Protein AF-A0A944RCH7-F1 (afdb_monomer_lite)

Structure (mmCIF, N/CA/C/O backbone):
data_AF-A0A944RCH7-F1
#
_entry.id   AF-A0A944RCH7-F1
#
loop_
_atom_site.group_PDB
_atom_site.id
_atom_site.type_symbol
_atom_site.label_atom_id
_atom_site.label_alt_id
_atom_site.label_comp_id
_atom_site.label_asym_id
_atom_site.label_entity_id
_atom_site.label_seq_id
_atom_site.pdbx_PDB_ins_code
_atom_site.Cartn_x
_atom_site.Cartn_y
_atom_site.Cartn_z
_atom_site.occupancy
_atom_site.B_iso_or_equiv
_atom_site.auth_seq_id
_atom_site.auth_comp_id
_atom_site.auth_asym_id
_atom_site.auth_atom_id
_atom_site.pdbx_PDB_model_num
ATOM 1 N N . MET A 1 1 ? -43.623 -0.144 42.627 1.00 53.47 1 MET A N 1
ATOM 2 C CA . MET A 1 1 ? -44.038 -0.287 41.210 1.00 53.47 1 MET A CA 1
ATOM 3 C C . MET A 1 1 ? -43.723 0.929 40.319 1.00 53.47 1 MET A C 1
ATOM 5 O O . MET A 1 1 ? -43.848 0.812 39.110 1.00 53.47 1 MET A O 1
ATOM 9 N N . LYS A 1 2 ? -43.333 2.113 40.843 1.00 55.44 2 LYS A N 1
ATOM 10 C CA . LYS A 1 2 ? -42.914 3.266 40.001 1.00 55.44 2 LYS A CA 1
ATOM 11 C C . LYS A 1 2 ? -41.425 3.233 39.600 1.00 55.44 2 LYS A C 1
ATOM 13 O O . LYS A 1 2 ? -41.081 3.804 38.572 1.00 55.44 2 LYS A O 1
ATOM 18 N N . GLN A 1 3 ? -40.574 2.540 40.369 1.00 56.91 3 GLN A N 1
ATOM 19 C CA . GLN A 1 3 ? -39.143 2.358 40.065 1.00 56.91 3 GLN A CA 1
ATOM 20 C C . GLN A 1 3 ? -38.895 1.504 38.816 1.00 56.91 3 GLN A C 1
ATOM 22 O O . GLN A 1 3 ? -37.961 1.798 38.076 1.00 56.91 3 GLN A O 1
ATOM 27 N N . ASP A 1 4 ? -39.769 0.534 38.524 1.00 68.62 4 ASP A N 1
ATOM 28 C CA . ASP A 1 4 ? -39.621 -0.339 37.352 1.00 68.62 4 ASP A CA 1
ATOM 29 C C . ASP A 1 4 ? -39.640 0.468 36.054 1.00 68.62 4 ASP A C 1
ATOM 31 O O . ASP A 1 4 ? -38.845 0.222 35.159 1.00 68.62 4 ASP A O 1
ATOM 35 N N . LYS A 1 5 ? -40.471 1.515 35.975 1.00 78.00 5 LYS A N 1
ATOM 36 C CA . LYS A 1 5 ? -40.553 2.372 34.784 1.00 78.00 5 LYS A CA 1
ATOM 37 C C . LYS A 1 5 ? -39.272 3.174 34.550 1.00 78.00 5 LYS A C 1
ATOM 39 O O . LYS A 1 5 ? -38.864 3.324 33.407 1.00 78.00 5 LYS A O 1
ATOM 44 N N . PHE A 1 6 ? -38.629 3.665 35.612 1.00 82.31 6 PHE A N 1
ATOM 45 C CA . PHE A 1 6 ? -37.370 4.409 35.501 1.00 82.31 6 PHE A CA 1
ATOM 46 C C . PHE A 1 6 ? -36.209 3.488 35.103 1.00 82.31 6 PHE A C 1
ATOM 48 O O . PHE A 1 6 ? -35.441 3.815 34.201 1.00 82.31 6 PHE A O 1
ATOM 55 N N . LEU A 1 7 ? -36.137 2.299 35.713 1.00 84.81 7 LEU A N 1
ATOM 56 C CA . LEU A 1 7 ? -35.141 1.284 35.372 1.00 84.81 7 LEU A CA 1
ATOM 57 C C . LEU A 1 7 ? -35.318 0.783 33.927 1.00 84.81 7 LEU A C 1
ATOM 59 O O . LEU A 1 7 ? -34.345 0.689 33.186 1.00 84.81 7 LEU A O 1
ATOM 63 N N . ILE A 1 8 ? -36.560 0.532 33.500 1.00 90.06 8 ILE A N 1
ATOM 64 C CA . ILE A 1 8 ? -36.891 0.098 32.135 1.00 90.06 8 ILE A CA 1
ATOM 65 C C . ILE A 1 8 ? -36.468 1.148 31.101 1.00 90.06 8 ILE A C 1
ATOM 67 O O . ILE A 1 8 ? -35.890 0.788 30.081 1.00 90.06 8 ILE A O 1
ATOM 71 N N . VAL A 1 9 ? -36.697 2.441 31.361 1.00 92.75 9 VAL A N 1
ATOM 72 C CA . VAL A 1 9 ? -36.273 3.520 30.450 1.00 92.75 9 VAL A CA 1
ATOM 73 C C . VAL A 1 9 ? -34.752 3.546 30.286 1.00 92.75 9 VAL A C 1
ATOM 75 O O . VAL A 1 9 ? -34.261 3.674 29.164 1.00 92.75 9 VAL A O 1
ATOM 78 N N . ILE A 1 10 ? -34.001 3.371 31.376 1.00 92.44 10 ILE A N 1
ATOM 79 C CA . ILE A 1 10 ? -32.534 3.306 31.319 1.00 92.44 10 ILE A CA 1
ATOM 80 C C . ILE A 1 10 ? -32.084 2.079 30.522 1.00 92.44 10 ILE A C 1
ATOM 82 O O . ILE A 1 10 ? -31.256 2.214 29.625 1.00 92.44 10 ILE A O 1
ATOM 86 N N . ILE A 1 11 ? -32.659 0.905 30.791 1.00 94.44 11 ILE A N 1
ATOM 87 C CA . ILE A 1 11 ? -32.313 -0.337 30.086 1.00 94.44 11 ILE A CA 1
ATOM 88 C C . ILE A 1 11 ? -32.565 -0.201 28.581 1.00 94.44 11 ILE A C 1
ATOM 90 O O . ILE A 1 11 ? -31.683 -0.514 27.786 1.00 94.44 11 ILE A O 1
ATOM 94 N N . ILE A 1 12 ? -33.727 0.322 28.181 1.00 95.81 12 ILE A N 1
ATOM 95 C CA . ILE A 1 12 ? -34.055 0.541 26.766 1.00 95.81 12 ILE A CA 1
ATOM 96 C C . ILE A 1 12 ? -33.053 1.506 26.125 1.00 95.81 12 ILE A C 1
ATOM 98 O O . ILE A 1 12 ? -32.561 1.245 25.031 1.00 95.81 12 ILE A O 1
ATOM 102 N N . THR A 1 13 ? -32.702 2.588 26.820 1.00 95.62 13 THR A N 1
ATOM 103 C CA . THR A 1 13 ? -31.740 3.578 26.315 1.00 95.62 13 THR A CA 1
ATOM 104 C C . THR A 1 13 ? -30.356 2.963 26.105 1.00 95.62 13 THR A C 1
ATOM 106 O O . THR A 1 13 ? -29.740 3.186 25.065 1.00 95.62 13 THR A O 1
ATOM 109 N N . VAL A 1 14 ? -29.877 2.151 27.053 1.00 95.88 14 VAL A N 1
ATOM 110 C CA . VAL A 1 14 ? -28.583 1.459 26.944 1.00 95.88 14 VAL A CA 1
ATOM 111 C C . VAL A 1 14 ? -28.592 0.462 25.789 1.00 95.88 14 VAL A C 1
ATOM 113 O O . VAL A 1 14 ? -27.639 0.428 25.017 1.00 95.88 14 VAL A O 1
ATOM 116 N N . ILE A 1 15 ? -29.673 -0.304 25.619 1.00 96.31 15 ILE A N 1
ATOM 117 C CA . ILE A 1 15 ? -29.807 -1.254 24.506 1.00 96.31 15 ILE A CA 1
ATOM 118 C C . ILE A 1 15 ? -29.774 -0.521 23.161 1.00 96.31 15 ILE A C 1
ATOM 120 O O . ILE A 1 15 ? -29.055 -0.939 22.256 1.00 96.31 15 ILE A O 1
ATOM 124 N N . ILE A 1 16 ? -30.491 0.600 23.035 1.00 97.06 16 ILE A N 1
ATOM 125 C CA . ILE A 1 16 ? -30.471 1.426 21.820 1.00 97.06 16 ILE A CA 1
ATOM 126 C C . ILE A 1 16 ? -29.054 1.946 21.546 1.00 97.06 16 ILE A C 1
ATOM 128 O O . ILE A 1 16 ? -28.571 1.830 20.422 1.00 97.06 16 ILE A O 1
ATOM 132 N N . LEU A 1 17 ? -28.359 2.460 22.565 1.00 96.88 17 LEU A N 1
ATOM 133 C CA . LEU A 1 17 ? -26.966 2.905 22.444 1.00 96.88 17 LEU A CA 1
ATOM 134 C C . LEU A 1 17 ? -26.032 1.778 21.991 1.00 96.88 17 LEU A C 1
ATOM 136 O O . LEU A 1 17 ? -25.164 2.007 21.154 1.00 96.88 17 LEU A O 1
ATOM 140 N N . MET A 1 18 ? -26.231 0.562 22.501 1.00 95.62 18 MET A N 1
ATOM 141 C CA . MET A 1 18 ? -25.439 -0.608 22.128 1.00 95.62 18 MET A CA 1
ATOM 142 C C . MET A 1 18 ? -25.647 -0.977 20.653 1.00 95.62 18 MET A C 1
ATOM 144 O O . MET A 1 18 ? -24.678 -1.215 19.938 1.00 95.62 18 MET A O 1
ATOM 148 N N . ILE A 1 19 ? -26.895 -0.949 20.175 1.00 95.44 19 ILE A N 1
ATOM 149 C CA . ILE A 1 19 ? -27.231 -1.210 18.767 1.00 95.44 19 ILE A CA 1
ATOM 150 C C . ILE A 1 19 ? -26.626 -0.137 17.856 1.00 95.44 19 ILE A C 1
ATOM 152 O O . ILE A 1 19 ? -26.040 -0.468 16.828 1.00 95.44 19 ILE A O 1
ATOM 156 N N . VAL A 1 20 ? -26.719 1.140 18.240 1.00 94.69 20 VAL A N 1
ATOM 157 C CA . VAL A 1 20 ? -26.106 2.244 17.485 1.00 94.69 20 VAL A CA 1
ATOM 158 C C . VAL A 1 20 ? -24.586 2.084 17.432 1.00 94.69 20 VAL A C 1
ATOM 160 O O . VAL A 1 20 ? -24.001 2.237 16.364 1.00 94.69 20 VAL A O 1
ATOM 163 N N . ALA A 1 21 ? -23.944 1.726 18.546 1.00 88.50 21 ALA A N 1
ATOM 164 C CA . ALA A 1 21 ? -22.504 1.493 18.590 1.00 88.50 21 ALA A CA 1
ATOM 165 C C . ALA A 1 21 ? -22.076 0.346 17.660 1.00 88.50 21 ALA A C 1
ATOM 167 O O . ALA A 1 21 ? -21.129 0.514 16.894 1.00 88.50 21 ALA A O 1
ATOM 168 N N . VAL A 1 22 ? -22.800 -0.781 17.670 1.00 85.88 22 VAL A N 1
ATOM 169 C CA . VAL A 1 22 ? -22.542 -1.915 16.765 1.00 85.88 22 VAL A CA 1
ATOM 170 C C . VAL A 1 22 ? -22.768 -1.517 15.306 1.00 85.88 22 VAL A C 1
ATOM 172 O O . VAL A 1 22 ? -21.921 -1.797 14.466 1.00 85.88 22 VAL A O 1
ATOM 175 N N . GLY A 1 23 ? -23.854 -0.803 14.998 1.00 83.31 23 GLY A N 1
ATOM 176 C CA . GLY A 1 23 ? -24.134 -0.337 13.638 1.00 83.31 23 GLY A CA 1
ATOM 177 C C . GLY A 1 23 ? -23.050 0.601 13.099 1.00 83.31 23 GLY A C 1
ATOM 178 O O . GLY A 1 23 ? -22.574 0.422 11.982 1.00 83.31 23 GLY A O 1
ATOM 179 N N . VAL A 1 24 ? -22.599 1.564 13.909 1.00 79.19 24 VAL A N 1
ATOM 180 C CA . VAL A 1 24 ? -21.494 2.467 13.546 1.00 79.19 24 VAL A CA 1
ATOM 181 C C . VAL A 1 24 ? -20.178 1.701 13.392 1.00 79.19 24 VAL A C 1
ATOM 183 O O . VAL A 1 24 ? -19.400 2.008 12.490 1.00 79.19 24 VAL A O 1
ATOM 186 N N . PHE A 1 25 ? -19.925 0.704 14.242 1.00 74.00 25 PHE A N 1
ATOM 187 C CA . PHE A 1 25 ? -18.743 -0.148 14.147 1.00 74.00 25 PHE A CA 1
ATOM 188 C C . 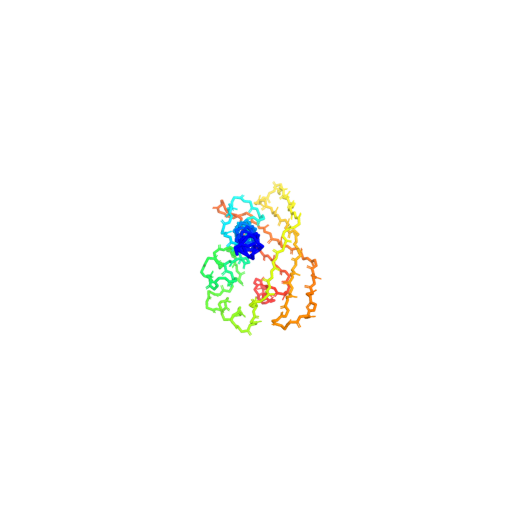PHE A 1 25 ? -18.728 -0.951 12.839 1.00 74.00 25 PHE A C 1
ATOM 190 O O . PHE A 1 25 ? -17.734 -0.904 12.120 1.00 74.00 25 PHE A O 1
ATOM 197 N N . SER A 1 26 ? -19.842 -1.589 12.468 1.00 64.38 26 SER A N 1
ATOM 198 C CA . SER A 1 26 ? -19.951 -2.341 11.211 1.00 64.38 26 SER A CA 1
ATOM 199 C C . SER A 1 26 ? -19.824 -1.454 9.969 1.00 64.38 26 SER A C 1
ATOM 201 O O . SER A 1 26 ? -19.178 -1.849 9.007 1.00 64.38 26 SER A O 1
ATOM 203 N N . VAL A 1 27 ? -20.362 -0.227 9.978 1.00 61.81 27 VAL A N 1
ATOM 204 C CA . VAL A 1 27 ? -20.183 0.709 8.847 1.00 61.81 27 VAL A CA 1
ATOM 205 C C . VAL A 1 27 ? -18.722 1.154 8.703 1.00 61.81 27 VAL A C 1
ATOM 207 O O . VAL A 1 27 ? -18.254 1.350 7.586 1.00 61.81 27 VAL A O 1
ATOM 210 N N . ARG A 1 28 ? -17.969 1.274 9.806 1.00 54.66 28 ARG A N 1
ATOM 211 C CA . ARG A 1 28 ? -16.526 1.578 9.760 1.00 54.66 28 ARG A CA 1
ATOM 212 C C . ARG A 1 28 ? -15.675 0.407 9.255 1.00 54.66 28 ARG A C 1
ATOM 214 O O . ARG A 1 28 ? -14.610 0.653 8.694 1.00 54.66 28 ARG A O 1
ATOM 221 N N . GLN A 1 29 ? -16.136 -0.835 9.414 1.00 46.59 29 GLN A N 1
ATOM 222 C CA . GLN A 1 29 ? -15.435 -2.022 8.908 1.00 46.59 29 GLN A CA 1
ATOM 223 C C . GLN A 1 29 ? -15.440 -2.131 7.378 1.00 46.59 29 GLN A C 1
ATOM 225 O O . GLN A 1 29 ? -14.522 -2.719 6.829 1.00 46.59 29 GLN A O 1
ATOM 230 N N . ASN A 1 30 ? -16.383 -1.495 6.672 1.00 43.25 30 ASN A N 1
ATOM 231 C CA . ASN A 1 30 ? -16.405 -1.490 5.199 1.00 43.25 30 ASN A CA 1
ATOM 232 C C . ASN A 1 30 ? -15.190 -0.786 4.553 1.00 43.25 30 ASN A C 1
ATOM 234 O O . ASN A 1 30 ? -15.025 -0.831 3.339 1.00 43.25 30 ASN A O 1
ATOM 238 N N . SER A 1 31 ? -14.357 -0.116 5.353 1.00 49.66 31 SER A N 1
ATOM 239 C CA . SER A 1 31 ? -13.064 0.464 4.953 1.00 49.66 31 SER A CA 1
ATOM 240 C C . SER A 1 31 ? -11.872 -0.475 5.216 1.00 49.66 31 SER A C 1
ATOM 242 O O . SER A 1 31 ? -10.731 -0.039 5.110 1.00 49.66 31 SER A O 1
ATOM 244 N N . GLN A 1 32 ? -12.132 -1.721 5.620 1.00 59.38 32 GLN A N 1
ATOM 245 C CA . GLN A 1 32 ? -11.159 -2.688 6.136 1.00 59.38 32 GLN A CA 1
ATOM 246 C C . GLN A 1 32 ? -11.272 -4.056 5.435 1.00 59.38 32 GLN A C 1
ATOM 248 O O . GLN A 1 32 ? -11.001 -5.080 6.050 1.00 59.38 32 GLN A O 1
ATOM 253 N N . ASP A 1 33 ? -11.689 -4.069 4.170 1.00 74.69 33 ASP A N 1
ATOM 254 C CA . ASP A 1 33 ? -11.711 -5.248 3.301 1.00 74.69 33 ASP A CA 1
ATOM 255 C C . ASP A 1 33 ? -11.057 -4.900 1.959 1.00 74.69 33 ASP A C 1
ATOM 257 O O . ASP A 1 33 ? -10.972 -3.728 1.589 1.00 74.69 33 ASP A O 1
ATOM 261 N N . TYR A 1 34 ? -10.623 -5.922 1.215 1.00 84.75 34 TYR A N 1
ATOM 262 C CA . TYR A 1 34 ? -10.096 -5.730 -0.137 1.00 84.75 34 TYR A CA 1
ATOM 263 C C . TYR A 1 34 ? -11.127 -5.029 -1.032 1.00 84.75 34 TYR A C 1
ATOM 265 O O . TYR A 1 34 ? -12.274 -5.467 -1.150 1.00 84.75 34 TYR A O 1
ATOM 273 N N . VAL A 1 35 ? -10.696 -3.958 -1.689 1.00 88.19 35 VAL A N 1
ATOM 274 C CA . VAL A 1 35 ? -11.491 -3.178 -2.641 1.00 88.19 35 VAL A CA 1
ATOM 275 C C . VAL A 1 35 ? -11.174 -3.586 -4.084 1.00 88.19 35 VAL A C 1
ATOM 277 O O . VAL A 1 35 ? -10.346 -4.466 -4.319 1.00 88.19 35 VAL A O 1
ATOM 280 N N . ASN A 1 36 ? -11.850 -2.967 -5.058 1.00 86.62 36 ASN A N 1
ATOM 281 C CA . ASN A 1 36 ? -11.625 -3.252 -6.476 1.00 86.62 36 ASN A CA 1
ATOM 282 C C . ASN A 1 36 ? -10.160 -2.980 -6.875 1.00 86.62 36 ASN A C 1
ATOM 284 O O . ASN A 1 36 ? -9.649 -1.903 -6.600 1.00 86.62 36 ASN A O 1
ATOM 288 N N . GLU A 1 37 ? -9.521 -3.938 -7.544 1.00 89.44 37 GLU A N 1
ATOM 289 C CA . GLU A 1 37 ? -8.130 -3.891 -8.010 1.00 89.44 37 GLU A CA 1
ATOM 290 C C . GLU A 1 37 ? -7.970 -3.219 -9.391 1.00 89.44 37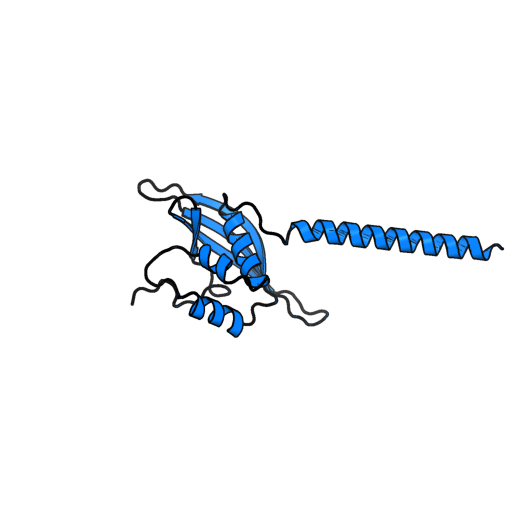 GLU A C 1
ATOM 292 O O . GLU A 1 37 ? -6.851 -2.954 -9.824 1.00 89.44 37 GLU A O 1
ATOM 297 N N . ASP A 1 38 ? -9.073 -2.871 -10.064 1.00 88.25 38 ASP A N 1
ATOM 298 C CA . ASP A 1 38 ? -9.058 -2.214 -11.381 1.00 88.25 38 ASP A CA 1
ATOM 299 C C . ASP A 1 38 ? -8.547 -0.760 -11.339 1.00 88.25 38 ASP A C 1
ATOM 301 O O . ASP A 1 38 ? -8.270 -0.168 -12.387 1.00 88.25 38 ASP A O 1
ATOM 305 N N . THR A 1 39 ? -8.443 -0.154 -10.149 1.00 90.38 39 THR A N 1
ATOM 306 C CA . THR A 1 39 ? -8.005 1.241 -9.988 1.00 90.38 39 THR A CA 1
ATOM 307 C C . THR A 1 39 ? -6.693 1.343 -9.205 1.00 90.38 39 THR A C 1
ATOM 309 O O . THR A 1 39 ? -6.443 0.529 -8.308 1.00 90.38 39 THR A O 1
ATOM 312 N N . PRO A 1 40 ? -5.854 2.360 -9.486 1.00 90.50 40 PRO A N 1
ATOM 313 C CA . PRO A 1 40 ? -4.611 2.579 -8.749 1.00 90.50 40 PRO A CA 1
ATOM 314 C C . PRO A 1 40 ? -4.830 2.720 -7.239 1.00 90.50 40 PRO A C 1
ATOM 316 O O . PRO A 1 40 ? -4.080 2.158 -6.442 1.00 90.50 40 PRO A O 1
ATOM 319 N N . GLU A 1 41 ? -5.885 3.429 -6.828 1.00 90.88 41 GLU A N 1
ATOM 320 C CA . GLU A 1 41 ? -6.242 3.601 -5.417 1.00 90.88 41 GLU A CA 1
ATOM 321 C C . GLU A 1 41 ? -6.553 2.268 -4.752 1.00 90.88 41 GLU A C 1
ATOM 323 O O . GLU A 1 41 ? -6.185 2.048 -3.598 1.00 90.88 41 GLU A O 1
ATOM 328 N N . GLY A 1 42 ? -7.233 1.386 -5.482 1.00 89.56 42 GLY A N 1
ATOM 329 C CA . GLY A 1 42 ? -7.600 0.072 -5.000 1.00 89.56 42 GLY A CA 1
ATOM 330 C C . GLY A 1 42 ? -6.394 -0.824 -4.766 1.00 89.56 42 GLY A C 1
ATOM 331 O O . GLY A 1 42 ? -6.299 -1.452 -3.713 1.00 89.56 42 GLY A O 1
ATOM 332 N N . ILE A 1 43 ? -5.416 -0.805 -5.677 1.00 92.75 43 ILE A N 1
ATOM 333 C CA . ILE A 1 43 ? -4.144 -1.512 -5.484 1.00 92.75 43 ILE A CA 1
ATOM 334 C C . ILE A 1 43 ? -3.397 -0.992 -4.257 1.00 92.75 43 ILE A C 1
ATOM 336 O O . ILE A 1 43 ? -2.959 -1.788 -3.427 1.00 92.75 43 ILE A O 1
ATOM 340 N N . VAL A 1 44 ? -3.279 0.329 -4.094 1.00 91.50 44 VAL A N 1
ATOM 341 C CA . VAL A 1 44 ? -2.585 0.913 -2.934 1.00 91.50 44 VAL A CA 1
ATOM 342 C C . VAL A 1 44 ? -3.305 0.580 -1.628 1.00 91.50 44 VAL A C 1
ATOM 344 O O . VAL A 1 44 ? -2.656 0.187 -0.656 1.00 91.50 44 VAL A O 1
ATOM 347 N N . HIS A 1 45 ? -4.637 0.682 -1.602 1.00 89.12 45 HIS A N 1
ATOM 348 C CA . HIS A 1 45 ? -5.447 0.267 -0.458 1.00 89.12 45 HIS A CA 1
ATOM 349 C C . HIS A 1 45 ? -5.170 -1.197 -0.115 1.00 89.12 45 HIS A C 1
ATOM 351 O O . HIS A 1 45 ? -4.815 -1.515 1.021 1.00 89.12 45 HIS A O 1
ATOM 357 N N . ASN A 1 46 ? -5.311 -2.086 -1.098 1.00 91.31 46 ASN A N 1
ATOM 358 C CA . ASN A 1 46 ? -5.191 -3.524 -0.909 1.00 91.31 46 ASN A CA 1
ATOM 359 C C . ASN A 1 46 ? -3.779 -3.944 -0.508 1.00 91.31 46 ASN A C 1
ATOM 361 O O . ASN A 1 46 ? -3.632 -4.888 0.263 1.00 91.31 46 ASN A O 1
ATOM 365 N N . PHE A 1 47 ? -2.750 -3.247 -0.985 1.00 91.25 47 PHE A N 1
ATOM 366 C CA . PHE A 1 47 ? -1.368 -3.457 -0.572 1.00 91.25 47 PHE A CA 1
ATOM 367 C C . PHE A 1 47 ? -1.166 -3.151 0.913 1.00 91.25 47 PHE A C 1
ATOM 369 O O . PHE A 1 47 ? -0.675 -4.003 1.657 1.00 91.25 47 PHE A O 1
ATOM 376 N N . VAL A 1 48 ? -1.590 -1.966 1.366 1.00 88.31 48 VAL A N 1
ATOM 377 C CA . VAL A 1 48 ? -1.478 -1.576 2.780 1.00 88.31 48 VAL A CA 1
ATOM 378 C C . VAL A 1 48 ? -2.311 -2.509 3.657 1.00 88.31 48 VAL A C 1
ATOM 380 O O . VAL A 1 48 ? -1.837 -2.958 4.700 1.00 88.31 48 VAL A O 1
ATOM 383 N N . PHE A 1 49 ? -3.521 -2.850 3.217 1.00 87.38 49 PHE A N 1
ATOM 384 C CA . PHE A 1 49 ? -4.393 -3.777 3.927 1.00 87.38 49 PHE A CA 1
ATOM 385 C C . PHE A 1 49 ? -3.788 -5.185 4.024 1.00 87.38 49 PHE A C 1
ATOM 387 O O . PHE A 1 49 ? -3.767 -5.775 5.100 1.00 87.38 49 PHE A O 1
ATOM 394 N N . ALA A 1 50 ? -3.213 -5.707 2.939 1.00 90.00 50 ALA A N 1
ATOM 395 C CA . ALA A 1 50 ? -2.547 -7.006 2.939 1.00 90.00 50 ALA A CA 1
ATOM 396 C C . ALA A 1 50 ? -1.365 -7.050 3.924 1.00 90.00 50 ALA A C 1
ATOM 398 O O . ALA A 1 50 ? -1.218 -8.028 4.652 1.00 90.00 50 ALA A O 1
ATOM 399 N N . ILE A 1 51 ? -0.573 -5.975 4.022 1.00 88.00 51 ILE A N 1
ATOM 400 C CA . ILE A 1 51 ? 0.503 -5.864 5.022 1.00 88.00 51 ILE A CA 1
ATOM 401 C C . ILE A 1 51 ? -0.057 -5.886 6.450 1.00 88.00 51 ILE A C 1
ATOM 403 O O . ILE A 1 51 ? 0.493 -6.576 7.305 1.00 88.00 51 ILE A O 1
ATOM 407 N N . GLN A 1 52 ? -1.145 -5.155 6.718 1.00 85.06 52 GLN A N 1
ATOM 408 C CA . GLN A 1 52 ? -1.786 -5.126 8.040 1.00 85.06 52 GLN A CA 1
ATOM 409 C C . GLN A 1 52 ? -2.330 -6.496 8.464 1.00 85.06 52 GLN A C 1
ATOM 411 O O . GLN A 1 52 ? -2.329 -6.809 9.652 1.00 85.06 52 GLN A O 1
ATOM 416 N N . GLN A 1 53 ? -2.780 -7.300 7.499 1.00 87.00 53 GLN A N 1
ATOM 417 C CA . GLN A 1 53 ? -3.349 -8.629 7.721 1.00 87.00 53 GLN A CA 1
ATOM 418 C C . GLN A 1 53 ? -2.303 -9.757 7.683 1.00 87.00 53 GLN A C 1
ATOM 420 O O . GLN A 1 53 ? -2.679 -10.928 7.684 1.00 87.00 53 GLN A O 1
ATOM 425 N N . ASP A 1 54 ? -1.006 -9.424 7.629 1.00 88.25 54 ASP A N 1
ATOM 426 C CA . ASP A 1 54 ? 0.103 -10.371 7.435 1.00 88.25 54 ASP A CA 1
ATOM 427 C C . ASP A 1 54 ? -0.008 -11.223 6.142 1.00 88.25 54 ASP A C 1
ATOM 429 O O . ASP A 1 54 ? 0.685 -12.236 5.988 1.00 88.25 54 ASP A O 1
ATOM 433 N N . ASP A 1 55 ? -0.830 -10.803 5.171 1.00 90.62 55 ASP A N 1
ATOM 434 C CA . ASP A 1 55 ? -0.964 -11.423 3.846 1.00 90.62 55 ASP A CA 1
ATOM 435 C C . ASP A 1 55 ? 0.141 -10.918 2.904 1.00 90.62 55 ASP A C 1
ATOM 437 O O . ASP A 1 55 ? -0.065 -10.182 1.933 1.00 90.62 55 ASP A O 1
ATOM 441 N N . PHE A 1 56 ? 1.375 -11.306 3.225 1.00 91.06 56 PHE A N 1
ATOM 442 C CA . PHE A 1 56 ? 2.553 -10.876 2.475 1.00 91.06 56 PHE A CA 1
ATOM 443 C C . PHE A 1 56 ? 2.588 -11.413 1.045 1.00 91.06 56 PHE A C 1
ATOM 445 O O . PHE A 1 56 ? 3.229 -10.800 0.201 1.00 91.06 56 PHE A O 1
ATOM 452 N N . GLU A 1 57 ? 1.935 -12.542 0.765 1.00 92.62 57 GLU A N 1
ATOM 453 C CA . GLU A 1 57 ? 1.890 -13.110 -0.588 1.00 92.62 57 GLU A CA 1
ATOM 454 C C . GLU A 1 57 ? 1.082 -12.209 -1.516 1.00 92.62 57 GLU A C 1
ATOM 456 O O . GLU A 1 57 ? 1.551 -11.848 -2.599 1.00 92.62 57 GLU A O 1
ATOM 461 N N . ARG A 1 58 ? -0.084 -11.753 -1.052 1.00 91.81 58 ARG A N 1
ATOM 462 C CA . ARG A 1 58 ? -0.903 -10.816 -1.812 1.00 91.81 58 ARG A CA 1
ATOM 463 C C . ARG A 1 58 ? -0.269 -9.436 -1.895 1.00 91.81 58 ARG A C 1
ATOM 465 O O . ARG A 1 58 ? -0.198 -8.880 -2.987 1.00 91.81 58 ARG A O 1
ATOM 472 N N . ALA A 1 59 ? 0.278 -8.915 -0.795 1.00 91.88 59 ALA A N 1
ATOM 473 C CA . ALA A 1 59 ? 1.004 -7.642 -0.816 1.00 91.88 59 ALA A CA 1
ATOM 474 C C . ALA A 1 59 ? 2.161 -7.664 -1.834 1.00 91.88 59 ALA A C 1
ATOM 476 O O . ALA A 1 59 ? 2.336 -6.729 -2.613 1.00 91.88 59 ALA A O 1
ATOM 477 N N . TYR A 1 60 ? 2.910 -8.767 -1.877 1.00 93.25 60 TYR A N 1
ATOM 478 C CA . TYR A 1 60 ? 4.011 -8.967 -2.814 1.00 93.25 60 TYR A CA 1
ATOM 479 C C . TYR A 1 60 ? 3.557 -9.031 -4.280 1.00 93.25 60 TYR A C 1
ATOM 481 O O . TYR A 1 60 ? 4.269 -8.554 -5.164 1.00 93.25 60 TYR A O 1
ATOM 489 N N . SER A 1 61 ? 2.367 -9.571 -4.563 1.00 93.94 61 SER A N 1
ATOM 490 C CA . SER A 1 61 ? 1.834 -9.626 -5.934 1.00 93.94 61 SER A CA 1
ATOM 491 C C . SER A 1 61 ? 1.490 -8.258 -6.534 1.00 93.94 61 SER A C 1
ATOM 493 O O . SER A 1 61 ? 1.433 -8.134 -7.758 1.00 93.94 61 SER A O 1
ATOM 495 N N . TYR A 1 62 ? 1.303 -7.224 -5.708 1.00 94.00 62 TYR A N 1
ATOM 496 C CA . TYR A 1 62 ? 1.066 -5.857 -6.184 1.00 94.00 62 TYR A CA 1
ATOM 497 C C . TYR A 1 62 ? 2.350 -5.133 -6.586 1.00 94.00 62 TYR A C 1
ATOM 499 O O . TYR A 1 62 ? 2.280 -4.052 -7.162 1.00 94.00 62 TYR A O 1
ATOM 507 N N . LEU A 1 63 ? 3.521 -5.699 -6.296 1.00 93.62 63 LEU A N 1
ATOM 508 C CA . LEU A 1 63 ? 4.801 -5.115 -6.673 1.00 93.62 63 LEU A CA 1
ATOM 509 C C . LEU A 1 63 ? 5.087 -5.302 -8.165 1.00 93.62 63 LEU A C 1
ATOM 511 O O . LEU A 1 63 ? 4.912 -6.400 -8.700 1.00 93.62 63 LEU A O 1
ATOM 515 N N . TYR A 1 64 ? 5.592 -4.249 -8.803 1.00 93.62 64 TYR A N 1
ATOM 516 C CA . TYR A 1 64 ? 5.982 -4.250 -10.212 1.00 93.62 64 TYR A CA 1
ATOM 517 C C . TYR A 1 64 ? 7.037 -5.315 -10.516 1.00 93.62 64 TYR A C 1
ATOM 519 O O . TYR A 1 64 ? 8.007 -5.468 -9.783 1.00 93.62 64 TYR A O 1
ATOM 527 N N . GLU A 1 65 ? 6.854 -6.084 -11.589 1.00 92.19 65 GLU A N 1
ATOM 528 C CA . GLU A 1 65 ? 7.842 -7.090 -11.981 1.00 92.19 65 GLU A CA 1
ATOM 529 C C . GLU A 1 65 ? 8.990 -6.410 -12.733 1.00 92.19 65 GLU A C 1
ATOM 531 O O . GLU A 1 65 ? 8.849 -6.045 -13.903 1.00 92.19 65 GLU A O 1
ATOM 536 N N . ALA A 1 66 ? 10.123 -6.233 -12.050 1.00 90.56 66 ALA A N 1
ATOM 537 C CA . ALA A 1 66 ? 11.350 -5.670 -12.603 1.00 90.56 66 ALA A CA 1
ATOM 538 C C . ALA A 1 66 ? 12.599 -6.209 -11.899 1.00 90.56 66 ALA A C 1
ATOM 540 O O . ALA A 1 66 ? 12.525 -6.873 -10.863 1.00 90.56 66 ALA A O 1
ATOM 541 N N . GLU A 1 67 ? 13.756 -5.908 -12.482 1.00 87.75 67 GLU A N 1
ATOM 542 C CA . GLU A 1 67 ? 15.050 -6.149 -11.852 1.00 87.75 67 GLU A CA 1
ATOM 543 C C . GLU A 1 67 ? 15.156 -5.374 -10.527 1.00 87.75 67 GLU A C 1
ATOM 545 O O . GLU A 1 67 ? 14.608 -4.282 -10.384 1.00 87.75 67 GLU A O 1
ATOM 550 N N . GLY A 1 68 ? 15.787 -5.984 -9.521 1.00 85.81 68 GLY A N 1
ATOM 551 C CA . GLY A 1 68 ? 15.855 -5.430 -8.166 1.00 85.81 68 GLY A CA 1
ATOM 552 C C . GLY A 1 68 ? 14.581 -5.611 -7.324 1.00 85.81 68 GLY A C 1
ATOM 553 O O . GLY A 1 68 ? 14.541 -5.152 -6.180 1.00 85.81 68 GLY A O 1
ATOM 554 N N . LYS A 1 69 ? 13.547 -6.307 -7.827 1.00 89.94 69 LYS A N 1
ATOM 555 C CA . LYS A 1 69 ? 12.413 -6.743 -6.996 1.00 89.94 69 LYS A CA 1
ATOM 556 C C . LYS A 1 69 ? 12.921 -7.674 -5.881 1.00 89.94 69 LYS A C 1
ATOM 558 O O . LYS A 1 69 ? 13.614 -8.648 -6.188 1.00 89.94 69 LYS A O 1
ATOM 563 N N . PRO A 1 70 ? 12.578 -7.428 -4.602 1.00 90.56 70 PRO A N 1
ATOM 564 C CA . PRO A 1 70 ? 12.980 -8.317 -3.514 1.00 90.56 70 PRO A CA 1
ATOM 565 C C . PRO A 1 70 ? 12.386 -9.708 -3.698 1.00 90.56 70 PRO A C 1
ATOM 567 O O . PRO A 1 70 ? 11.344 -9.867 -4.320 1.00 90.56 70 PRO A O 1
ATOM 570 N N . THR A 1 71 ? 12.965 -10.721 -3.069 1.00 92.6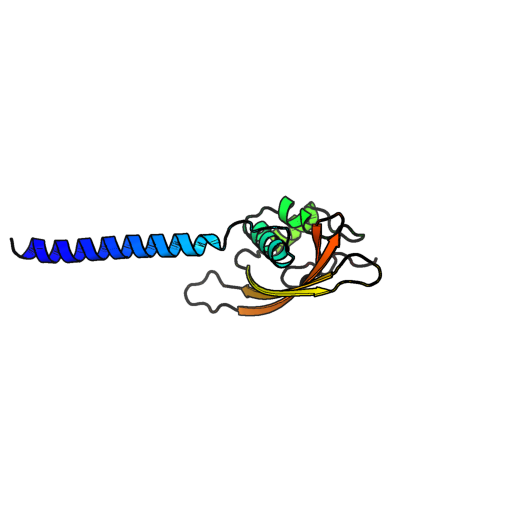9 71 THR A N 1
ATOM 571 C CA . THR A 1 71 ? 12.275 -12.005 -2.921 1.00 92.69 71 THR A CA 1
ATOM 572 C C . THR A 1 71 ? 11.128 -11.891 -1.911 1.00 92.69 71 THR A C 1
ATOM 574 O O . THR A 1 71 ? 11.156 -11.072 -0.988 1.00 92.69 71 THR A O 1
ATOM 577 N N . LEU A 1 72 ? 10.129 -12.776 -2.010 1.00 92.19 72 LEU A N 1
ATOM 578 C CA . LEU A 1 72 ? 9.031 -12.846 -1.032 1.00 92.19 72 LEU A CA 1
ATOM 579 C C . LEU A 1 72 ? 9.543 -12.998 0.415 1.00 92.19 72 LEU A C 1
ATOM 581 O O . LEU A 1 72 ? 8.956 -12.451 1.351 1.00 92.19 72 LEU A O 1
ATOM 585 N N . SER A 1 73 ? 10.640 -13.735 0.606 1.00 91.88 73 SER A N 1
ATOM 586 C CA . SER A 1 73 ? 11.266 -13.931 1.916 1.00 91.88 73 SER A CA 1
ATOM 587 C C . SER A 1 73 ? 11.839 -12.629 2.481 1.00 91.88 73 SER A C 1
ATOM 589 O O . SER A 1 73 ? 11.577 -12.312 3.641 1.00 91.88 73 SER A O 1
ATOM 591 N N . GLU A 1 74 ? 12.567 -11.858 1.670 1.00 91.19 74 GLU A N 1
ATOM 592 C CA . GLU A 1 74 ? 13.135 -10.559 2.063 1.00 91.19 74 GLU A CA 1
ATOM 593 C C . GLU A 1 74 ? 12.037 -9.531 2.333 1.00 91.19 74 GLU A C 1
ATOM 595 O O . GLU A 1 74 ? 12.058 -8.855 3.363 1.00 91.19 74 GLU A O 1
ATOM 600 N N . PHE A 1 75 ? 11.026 -9.482 1.462 1.00 91.19 75 PHE A N 1
ATOM 601 C CA . PHE A 1 75 ? 9.840 -8.648 1.636 1.00 91.19 75 PHE A CA 1
ATOM 602 C C . PHE A 1 75 ? 9.162 -8.933 2.982 1.00 91.19 75 PHE A C 1
ATOM 604 O O . PHE A 1 75 ? 8.989 -8.039 3.810 1.00 91.19 75 PHE A O 1
ATOM 611 N N . ARG A 1 76 ? 8.856 -10.206 3.263 1.00 90.88 76 ARG A N 1
ATOM 612 C CA . ARG A 1 76 ? 8.249 -10.636 4.531 1.00 90.88 76 ARG A CA 1
ATOM 613 C C . ARG A 1 76 ? 9.119 -10.272 5.735 1.00 90.88 76 ARG A C 1
ATOM 615 O O . ARG A 1 76 ? 8.599 -9.825 6.758 1.00 90.88 76 ARG A O 1
ATOM 622 N N . GLN A 1 77 ? 10.430 -10.488 5.643 1.00 89.06 77 GLN A N 1
ATOM 623 C CA . GLN A 1 77 ? 11.357 -10.186 6.730 1.00 89.06 77 GLN A CA 1
ATOM 624 C C . GLN A 1 77 ? 11.399 -8.686 7.041 1.00 89.06 77 GLN A C 1
ATOM 626 O O . GLN A 1 77 ? 11.404 -8.320 8.220 1.00 89.06 77 GLN A O 1
ATOM 631 N N . TYR A 1 78 ? 11.381 -7.829 6.018 1.00 88.00 78 TYR A N 1
ATOM 632 C CA . TYR A 1 78 ? 11.368 -6.377 6.178 1.00 88.00 78 TYR A CA 1
ATOM 633 C C . TYR A 1 78 ? 10.161 -5.905 7.003 1.00 88.00 78 TYR A C 1
ATOM 635 O O . TYR A 1 78 ? 10.337 -5.221 8.014 1.00 88.00 78 TYR A O 1
ATOM 643 N N . TYR A 1 79 ? 8.944 -6.326 6.647 1.00 86.06 79 TYR A N 1
ATOM 644 C CA . TYR A 1 79 ? 7.735 -5.902 7.366 1.00 86.06 79 TYR A CA 1
ATOM 645 C C . TYR A 1 79 ? 7.664 -6.441 8.793 1.00 86.06 79 TYR A C 1
ATOM 647 O O . TYR A 1 79 ? 7.315 -5.702 9.716 1.00 86.06 79 TYR A O 1
ATOM 655 N N . LYS A 1 80 ? 8.071 -7.700 9.002 1.00 84.56 80 LYS A N 1
ATOM 656 C CA . LYS A 1 80 ? 8.131 -8.291 10.346 1.00 84.56 80 LYS A CA 1
ATOM 657 C C . LYS A 1 80 ? 9.148 -7.599 11.251 1.00 84.56 80 LYS A C 1
ATOM 659 O O . LYS A 1 80 ? 8.894 -7.452 12.443 1.00 84.56 80 LYS A O 1
ATOM 664 N N . SER A 1 81 ? 10.282 -7.162 10.703 1.00 83.75 81 SER A N 1
ATOM 665 C CA . SER A 1 81 ? 11.351 -6.528 11.487 1.00 83.75 81 SER A CA 1
ATOM 666 C C . SER A 1 81 ? 11.033 -5.075 11.847 1.00 83.75 81 SER A C 1
ATOM 668 O O . SER A 1 81 ? 11.425 -4.612 12.914 1.00 83.75 81 SER A O 1
ATOM 670 N N . ASN A 1 82 ? 10.293 -4.361 10.992 1.00 77.12 82 ASN A N 1
ATOM 671 C CA . ASN A 1 82 ? 9.966 -2.948 11.199 1.00 77.12 82 ASN A CA 1
ATOM 672 C C . ASN A 1 82 ? 8.683 -2.702 12.014 1.00 77.12 82 ASN A C 1
ATOM 674 O O . ASN A 1 82 ? 8.347 -1.546 12.270 1.00 77.12 82 ASN A O 1
ATOM 678 N N . ASN A 1 83 ? 7.987 -3.764 12.443 1.00 68.31 83 ASN A N 1
ATOM 679 C CA . ASN A 1 83 ? 6.816 -3.707 13.327 1.00 68.31 83 ASN A CA 1
ATOM 680 C C . ASN A 1 83 ? 5.785 -2.641 12.895 1.00 68.31 83 ASN A C 1
ATOM 682 O O . ASN A 1 83 ? 5.398 -1.760 13.666 1.00 68.31 83 ASN A O 1
ATOM 686 N N . LEU A 1 84 ? 5.344 -2.707 11.634 1.00 69.69 84 LEU A N 1
ATOM 687 C CA . LEU A 1 84 ? 4.428 -1.734 11.016 1.00 69.69 84 LEU A CA 1
ATOM 688 C C . LEU A 1 84 ? 2.958 -1.899 11.474 1.00 69.69 84 LEU A C 1
ATOM 690 O O . LEU A 1 84 ? 2.032 -1.470 10.792 1.00 69.69 84 LEU A O 1
ATOM 694 N N . VAL A 1 85 ? 2.743 -2.472 12.663 1.00 58.41 85 VAL A N 1
ATOM 695 C CA . VAL A 1 85 ? 1.457 -2.956 13.208 1.00 58.41 85 VAL A CA 1
ATOM 696 C C . VAL A 1 85 ? 0.428 -1.838 13.466 1.00 58.41 85 VAL A C 1
ATOM 698 O O . VAL A 1 85 ? -0.739 -2.117 13.710 1.00 58.41 85 VAL A O 1
ATOM 701 N N . ASN A 1 86 ? 0.811 -0.560 13.357 1.00 69.19 86 ASN A N 1
ATOM 702 C CA . ASN A 1 86 ? -0.095 0.583 13.557 1.00 69.19 86 ASN A CA 1
ATOM 703 C C . ASN A 1 86 ? 0.031 1.657 12.472 1.00 69.19 86 ASN A C 1
ATOM 705 O O . ASN A 1 86 ? -0.024 2.859 12.758 1.00 69.19 86 ASN A O 1
ATOM 709 N N . ILE A 1 87 ? 0.262 1.228 11.234 1.00 74.62 87 ILE A N 1
ATOM 710 C CA . ILE A 1 87 ? 0.284 2.125 10.082 1.00 74.62 87 ILE A CA 1
ATOM 711 C C . ILE A 1 87 ? -1.038 2.012 9.347 1.00 74.62 87 ILE A C 1
ATOM 713 O O . ILE A 1 87 ? -1.343 0.963 8.795 1.00 74.62 87 ILE A O 1
ATOM 717 N N . GLY A 1 88 ? -1.810 3.094 9.327 1.00 78.19 88 GLY A N 1
ATOM 718 C CA . GLY A 1 88 ? -2.947 3.266 8.429 1.00 78.19 88 GLY A CA 1
ATOM 719 C C . GLY A 1 88 ? -2.564 4.111 7.218 1.00 78.19 88 GLY A C 1
ATOM 720 O O . GLY A 1 88 ? -1.695 4.976 7.317 1.00 78.19 88 GLY A O 1
ATOM 721 N N . ALA A 1 89 ? -3.245 3.903 6.095 1.00 82.12 89 ALA A N 1
ATOM 722 C CA . ALA A 1 89 ? -3.164 4.778 4.932 1.00 82.12 89 ALA A CA 1
ATOM 723 C C . ALA A 1 89 ? -4.558 5.314 4.603 1.00 82.12 89 ALA A C 1
ATOM 725 O O . ALA A 1 89 ? -5.528 4.561 4.552 1.00 82.12 89 ALA A O 1
ATOM 726 N N . GLN A 1 90 ? -4.656 6.623 4.390 1.00 84.12 90 GLN A N 1
ATOM 727 C CA . GLN A 1 90 ? -5.864 7.273 3.901 1.00 84.12 90 GLN A CA 1
ATOM 728 C C . GLN A 1 90 ? -5.598 7.819 2.501 1.00 84.12 90 GLN A C 1
ATOM 730 O O . GLN A 1 90 ? -4.881 8.805 2.364 1.00 84.12 90 GLN A O 1
ATOM 735 N N . ILE A 1 91 ? -6.195 7.201 1.484 1.00 85.94 91 ILE A N 1
ATOM 736 C CA . ILE A 1 91 ? -6.128 7.671 0.095 1.00 85.94 91 ILE A CA 1
ATOM 737 C C . ILE A 1 91 ? -6.788 9.059 0.001 1.00 85.94 91 ILE A C 1
ATOM 739 O O . ILE A 1 91 ? -7.894 9.252 0.510 1.00 85.94 91 ILE A O 1
ATOM 743 N N . GLN A 1 92 ? -6.112 10.015 -0.635 1.00 85.38 92 GLN A N 1
ATOM 744 C CA . GLN A 1 92 ? -6.626 11.361 -0.919 1.00 85.38 92 GLN A CA 1
ATOM 745 C C . GLN A 1 92 ? -7.128 11.491 -2.358 1.00 85.38 92 GLN A C 1
ATOM 747 O O . GLN A 1 92 ? -8.130 12.161 -2.600 1.00 85.38 92 GLN A O 1
ATOM 752 N N . GLY A 1 93 ? -6.464 10.821 -3.296 1.00 83.06 93 GLY A N 1
ATOM 753 C CA . GLY A 1 93 ? -6.833 10.797 -4.706 1.00 83.06 93 GLY A CA 1
ATOM 754 C C . GLY A 1 93 ? -5.760 10.121 -5.548 1.00 83.06 93 GLY A C 1
ATOM 755 O O . GLY A 1 93 ? -4.708 9.741 -5.029 1.00 83.06 93 GLY A O 1
ATOM 756 N N . SER A 1 94 ? -6.031 9.977 -6.842 1.00 88.38 94 SER A N 1
ATOM 757 C CA . SER A 1 94 ? -5.035 9.539 -7.811 1.00 88.38 94 SER A CA 1
ATOM 758 C C . SER A 1 94 ? -5.046 10.397 -9.066 1.00 88.38 94 SER A C 1
ATOM 760 O O . SER A 1 94 ? -6.062 10.989 -9.439 1.00 88.38 94 SER A O 1
ATOM 762 N N . GLU A 1 95 ? -3.895 10.434 -9.720 1.00 88.75 95 GLU A N 1
ATOM 763 C CA . GLU A 1 95 ? -3.709 11.003 -11.042 1.00 88.75 95 GLU A CA 1
ATOM 764 C C . GLU A 1 95 ? -3.142 9.919 -11.956 1.00 88.75 95 GLU A C 1
ATOM 766 O O . GLU A 1 95 ? -2.126 9.298 -11.642 1.00 88.75 95 GLU A O 1
ATOM 771 N N . ILE A 1 96 ? -3.812 9.678 -13.084 1.00 90.25 96 ILE A N 1
ATOM 772 C CA . ILE A 1 96 ? -3.369 8.735 -14.113 1.00 90.25 96 ILE A CA 1
ATOM 773 C C . ILE A 1 96 ? -2.774 9.538 -15.265 1.00 90.25 96 ILE A C 1
ATOM 775 O O . ILE A 1 96 ? -3.410 10.453 -15.791 1.00 90.25 96 ILE A O 1
ATOM 779 N N . PHE A 1 97 ? -1.565 9.170 -15.674 1.00 89.12 97 PHE A N 1
ATOM 780 C CA . PHE A 1 97 ? -0.856 9.776 -16.787 1.00 89.12 97 PHE A CA 1
ATOM 781 C C . PHE A 1 97 ? -0.716 8.759 -17.918 1.00 89.12 97 PHE A C 1
ATOM 783 O O . PHE A 1 97 ? 0.035 7.780 -17.825 1.00 89.12 97 PHE A O 1
ATOM 790 N N . ASP A 1 98 ? -1.422 9.022 -19.016 1.00 87.44 98 ASP A N 1
ATOM 791 C CA . ASP A 1 98 ? -1.246 8.283 -20.259 1.00 87.44 98 ASP A CA 1
ATOM 792 C C . ASP A 1 98 ? 0.113 8.622 -20.880 1.00 87.44 98 ASP A C 1
ATOM 794 O O . ASP A 1 98 ? 0.456 9.791 -21.089 1.00 87.44 98 ASP A O 1
ATOM 798 N N . GLN A 1 99 ? 0.893 7.593 -21.208 1.00 79.06 99 GLN A N 1
ATOM 799 C CA . GLN A 1 99 ? 2.192 7.770 -21.845 1.00 79.06 99 GLN A CA 1
ATOM 800 C C . GLN A 1 99 ? 2.074 7.641 -23.374 1.00 79.06 99 GLN A C 1
ATOM 802 O O . GLN A 1 99 ? 1.467 6.690 -23.865 1.00 79.06 99 GLN A O 1
ATOM 807 N N . PRO A 1 100 ? 2.701 8.533 -24.173 1.00 75.81 100 PRO A N 1
ATOM 808 C CA . PRO A 1 100 ? 2.674 8.444 -25.639 1.00 75.81 100 PRO A CA 1
ATOM 809 C C . PRO A 1 100 ? 3.282 7.148 -26.197 1.00 75.81 100 PRO A C 1
ATOM 811 O O . PRO A 1 100 ? 2.967 6.738 -27.314 1.00 75.81 100 PRO A O 1
ATOM 814 N N . LYS A 1 101 ? 4.205 6.541 -25.442 1.00 75.88 101 LYS A N 1
ATOM 815 C CA . LYS A 1 101 ? 4.838 5.251 -25.725 1.00 75.88 101 LYS A CA 1
ATOM 816 C C . LYS A 1 101 ? 5.136 4.550 -24.403 1.00 75.88 101 LYS A C 1
ATOM 818 O O . LYS A 1 101 ? 6.119 4.888 -23.754 1.00 75.88 101 LYS A O 1
ATOM 823 N N . GLY A 1 102 ? 4.304 3.586 -24.036 1.00 81.19 102 GLY A N 1
ATOM 824 C CA . GLY A 1 102 ? 4.463 2.792 -22.822 1.00 81.19 102 GLY A CA 1
ATOM 825 C C . GLY A 1 102 ? 3.128 2.551 -22.138 1.00 81.19 102 GLY A C 1
ATOM 826 O O . GLY A 1 102 ? 2.098 3.065 -22.573 1.00 81.19 102 GLY A O 1
ATOM 827 N N . ASP A 1 103 ? 3.171 1.765 -21.073 1.00 88.06 103 ASP A N 1
ATOM 828 C CA . ASP A 1 103 ? 2.017 1.558 -20.212 1.00 88.06 103 ASP A CA 1
ATOM 829 C C . ASP A 1 103 ? 1.727 2.817 -19.375 1.00 88.06 103 ASP A C 1
ATOM 831 O O . ASP A 1 103 ? 2.657 3.562 -19.035 1.00 88.06 103 ASP A O 1
ATOM 835 N N . PRO A 1 104 ? 0.455 3.098 -19.047 1.00 90.50 104 PRO A N 1
ATOM 836 C CA . PRO A 1 104 ? 0.106 4.251 -18.231 1.00 90.50 104 PRO A CA 1
ATOM 837 C C . PRO A 1 104 ? 0.727 4.144 -16.834 1.00 90.50 104 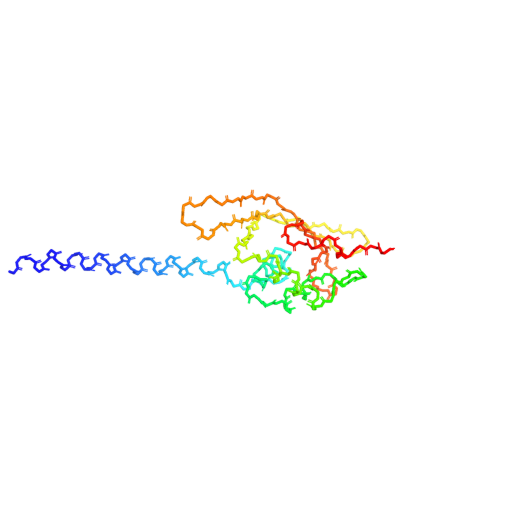PRO A C 1
ATOM 839 O O . PRO A 1 104 ? 0.926 3.055 -16.287 1.00 90.50 104 PRO A O 1
ATOM 842 N N . ILE A 1 105 ? 1.038 5.301 -16.261 1.00 92.69 105 ILE A N 1
ATOM 843 C CA . ILE A 1 105 ? 1.525 5.430 -14.885 1.00 92.69 105 ILE A CA 1
ATOM 844 C C . ILE A 1 105 ? 0.473 6.147 -14.054 1.00 92.69 105 ILE A C 1
ATOM 846 O O . ILE A 1 105 ? -0.309 6.936 -14.580 1.00 92.69 105 ILE A O 1
ATOM 850 N N . ALA A 1 106 ? 0.458 5.888 -12.756 1.00 92.75 106 ALA A N 1
ATOM 851 C CA . ALA A 1 106 ? -0.418 6.584 -11.833 1.00 92.75 106 ALA A CA 1
ATOM 852 C C . ALA A 1 106 ? 0.353 7.030 -10.594 1.00 92.75 106 ALA A C 1
ATOM 854 O O . ALA A 1 106 ? 1.264 6.340 -10.135 1.00 92.75 106 ALA A O 1
ATOM 855 N N . ALA A 1 107 ? -0.034 8.178 -10.054 1.00 91.56 107 ALA A N 1
ATOM 856 C CA . ALA A 1 107 ? 0.381 8.640 -8.742 1.00 91.56 107 ALA A CA 1
ATOM 857 C C . ALA A 1 107 ? -0.837 8.617 -7.819 1.00 91.56 107 ALA A C 1
ATOM 859 O O . ALA A 1 107 ? -1.898 9.117 -8.184 1.00 91.56 107 ALA A O 1
ATOM 860 N N . VAL A 1 108 ? -0.702 8.016 -6.642 1.00 90.31 108 VAL A N 1
ATOM 861 C CA . VAL A 1 108 ? -1.759 7.961 -5.629 1.00 90.31 108 VAL A CA 1
ATOM 862 C C . VAL A 1 108 ? -1.275 8.696 -4.396 1.00 90.31 108 VAL A C 1
ATOM 864 O O . VAL A 1 108 ? -0.340 8.249 -3.731 1.00 90.31 108 VAL A O 1
ATOM 867 N N . ASP A 1 109 ? -1.942 9.795 -4.069 1.00 89.31 109 ASP A N 1
ATOM 868 C CA . ASP A 1 109 ? -1.641 10.570 -2.876 1.00 89.31 109 ASP A CA 1
ATOM 869 C C . ASP A 1 109 ? -2.375 9.987 -1.675 1.00 89.31 109 ASP A C 1
ATOM 871 O O . ASP A 1 109 ? -3.571 9.675 -1.725 1.00 89.31 109 ASP A O 1
ATOM 875 N N . LEU A 1 110 ? -1.666 9.860 -0.559 1.00 88.50 110 LEU A N 1
ATOM 876 C CA . LEU A 1 110 ? -2.212 9.311 0.670 1.00 88.50 110 LEU A CA 1
ATOM 877 C C . LEU A 1 110 ? -1.648 9.994 1.911 1.00 88.50 110 LEU A C 1
ATOM 879 O O . LEU A 1 110 ? -0.573 10.585 1.913 1.00 88.50 110 LEU A O 1
ATOM 883 N N . ILE A 1 111 ? -2.395 9.895 3.006 1.00 86.44 111 ILE A N 1
ATOM 884 C CA . ILE A 1 111 ? -1.917 10.252 4.335 1.00 86.44 111 ILE A CA 1
ATOM 885 C C . ILE A 1 111 ? -1.595 8.969 5.089 1.00 86.44 111 ILE A C 1
ATOM 887 O O . ILE A 1 111 ? -2.493 8.194 5.423 1.00 86.44 111 ILE A O 1
ATOM 891 N N . VAL A 1 112 ? -0.317 8.780 5.406 1.00 84.19 112 VAL A N 1
ATOM 892 C CA . VAL A 1 112 ? 0.138 7.732 6.316 1.00 84.19 112 VAL A CA 1
ATOM 893 C C . VAL A 1 112 ? -0.135 8.189 7.741 1.00 84.19 112 VAL A C 1
ATOM 895 O O . VAL A 1 112 ? 0.355 9.230 8.184 1.00 84.19 112 VAL A O 1
ATOM 898 N N . VAL A 1 113 ? -0.914 7.402 8.473 1.00 82.88 113 VAL A N 1
ATOM 899 C CA . VAL A 1 113 ? -1.226 7.629 9.881 1.00 82.88 113 VAL A CA 1
ATOM 900 C C . VAL A 1 113 ? -0.481 6.595 10.710 1.00 82.88 113 VAL A C 1
ATOM 902 O O . VAL A 1 113 ? -0.781 5.408 10.647 1.00 82.88 113 VAL A O 1
ATOM 905 N N . ARG A 1 114 ? 0.476 7.052 11.517 1.00 78.44 114 ARG A N 1
ATOM 906 C CA . ARG A 1 114 ? 1.144 6.232 12.533 1.00 78.44 114 ARG A CA 1
ATOM 907 C C . ARG A 1 114 ? 0.539 6.548 13.891 1.00 78.44 114 ARG A C 1
ATOM 909 O O . ARG A 1 114 ? 0.669 7.671 14.381 1.00 78.44 114 ARG A O 1
ATOM 916 N N . SER A 1 115 ? -0.118 5.569 14.498 1.00 75.62 115 SER A N 1
ATOM 917 C CA . SER A 1 115 ? -0.617 5.668 15.873 1.00 75.62 115 SER A CA 1
ATOM 918 C C . SER A 1 115 ? 0.254 4.861 16.823 1.00 75.62 115 SER A C 1
ATOM 920 O O . SER A 1 115 ? 0.759 3.802 16.462 1.00 75.62 115 SER A O 1
ATOM 922 N N . SER A 1 116 ? 0.421 5.348 18.050 1.00 71.00 116 SER A N 1
ATOM 923 C CA . SER A 1 116 ? 1.024 4.538 19.107 1.00 71.00 116 SER A CA 1
ATOM 924 C C . SER A 1 116 ? -0.049 3.671 19.782 1.00 71.00 116 SER A C 1
ATOM 926 O O . SER A 1 116 ? -1.228 4.028 19.788 1.00 71.00 116 SER A O 1
ATOM 928 N N . ASN A 1 117 ? 0.351 2.543 20.375 1.00 69.88 117 ASN A N 1
ATOM 929 C CA . ASN A 1 117 ? -0.548 1.677 21.151 1.00 69.88 117 ASN A CA 1
ATOM 930 C C . ASN A 1 117 ? -0.902 2.257 22.532 1.00 69.88 117 ASN A C 1
ATOM 932 O O . ASN A 1 117 ? -1.647 1.627 23.282 1.00 69.88 117 ASN A O 1
ATOM 936 N N . GLU A 1 118 ? -0.361 3.420 22.902 1.00 73.81 118 GLU A N 1
ATOM 937 C CA . GLU A 1 118 ? -0.583 4.016 24.215 1.00 73.81 118 GLU A CA 1
ATOM 938 C C . GLU A 1 118 ? -1.883 4.841 24.258 1.00 73.81 118 GLU A C 1
ATOM 940 O O . GLU A 1 118 ? -2.129 5.670 23.368 1.00 73.81 118 GLU A O 1
ATOM 945 N N . PRO A 1 119 ? -2.709 4.685 25.312 1.00 65.69 119 PRO A N 1
ATOM 946 C CA . PRO A 1 119 ? -3.871 5.538 25.534 1.00 65.69 119 PRO A CA 1
ATOM 947 C C . PRO A 1 119 ? -3.461 7.018 25.597 1.00 65.69 119 PRO A C 1
ATOM 949 O O . PRO A 1 119 ? -2.528 7.368 26.313 1.00 65.69 119 PRO A O 1
ATOM 952 N N . PHE A 1 120 ? -4.184 7.889 24.882 1.00 74.25 120 PH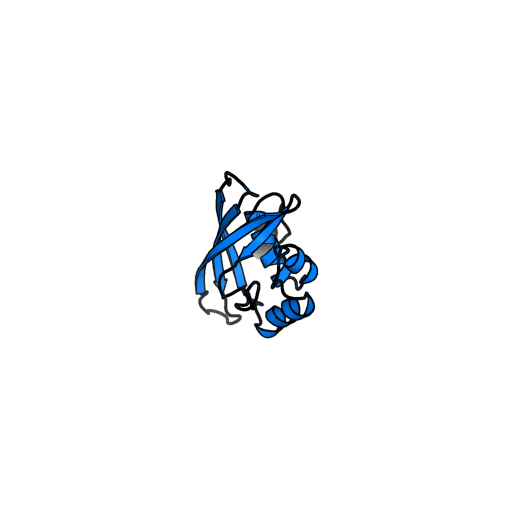E A N 1
ATOM 953 C CA . PHE A 1 120 ? -3.964 9.351 24.814 1.00 74.25 120 PHE A CA 1
ATOM 954 C C . PHE A 1 120 ? -2.711 9.827 24.064 1.00 74.25 120 PHE A C 1
ATOM 956 O O . PHE A 1 120 ? -2.416 11.023 24.062 1.00 74.25 120 PHE A O 1
ATOM 963 N N . SER A 1 121 ? -2.004 8.931 23.382 1.00 68.62 121 SER A N 1
ATOM 964 C CA . SER A 1 121 ? -0.930 9.320 22.471 1.00 68.62 121 SER A CA 1
ATOM 965 C C . SER A 1 121 ? -1.472 9.963 21.186 1.00 68.62 121 SER A C 1
ATOM 967 O O . SER A 1 121 ? -2.536 9.604 20.676 1.00 68.62 121 SER A O 1
ATOM 969 N N . GLY A 1 122 ? -0.746 10.951 20.661 1.00 70.81 122 GLY A N 1
ATOM 970 C CA . GLY A 1 122 ? -1.070 11.563 19.374 1.00 70.81 122 GLY A CA 1
ATOM 971 C C . GLY A 1 122 ? -0.783 10.616 18.207 1.00 70.81 122 GLY A C 1
ATOM 972 O O . GLY A 1 122 ? 0.139 9.805 18.264 1.00 70.81 122 GLY A O 1
ATOM 973 N N . SER A 1 123 ? -1.552 10.741 17.125 1.00 78.31 123 SER A N 1
ATOM 974 C CA . SER A 1 123 ? -1.223 10.112 15.843 1.00 78.31 123 SER A CA 1
ATOM 975 C C . SER A 1 123 ? -0.365 11.057 15.007 1.00 78.31 123 SER A C 1
ATOM 977 O O . SER A 1 123 ? -0.761 12.209 14.801 1.00 78.31 123 SER A O 1
ATOM 979 N N . SER A 1 124 ? 0.740 10.566 14.460 1.00 79.75 124 SER A N 1
ATOM 980 C CA . SER A 1 124 ? 1.493 11.300 13.445 1.00 79.75 124 SER A CA 1
ATOM 981 C C . SER A 1 124 ? 0.878 11.059 12.072 1.00 79.75 124 SER A C 1
ATOM 983 O O . SER A 1 124 ? 0.496 9.935 11.746 1.00 79.75 124 SER A O 1
ATOM 985 N N . ARG A 1 125 ? 0.769 12.122 11.273 1.00 83.56 125 ARG A N 1
ATOM 986 C CA . ARG A 1 125 ? 0.231 12.078 9.911 1.00 83.56 125 ARG A CA 1
ATOM 987 C C . ARG A 1 125 ? 1.267 12.617 8.942 1.00 83.56 125 ARG A C 1
ATOM 989 O O . ARG A 1 125 ? 1.804 13.697 9.177 1.00 83.56 125 ARG A O 1
ATOM 996 N N . TYR A 1 126 ? 1.509 11.885 7.867 1.00 82.81 126 TYR A N 1
ATOM 997 C CA . TYR A 1 126 ? 2.467 12.250 6.830 1.00 82.81 126 TYR A CA 1
ATOM 998 C C . TYR A 1 126 ? 1.775 12.184 5.479 1.00 82.81 126 TYR A C 1
ATOM 1000 O O . TYR A 1 126 ? 1.100 11.199 5.200 1.00 82.81 126 TYR A O 1
ATOM 1008 N N . SER A 1 127 ? 1.916 13.235 4.674 1.00 85.75 127 SER A N 1
ATOM 1009 C CA . SER A 1 127 ? 1.507 13.174 3.272 1.00 85.75 127 SER A CA 1
ATOM 1010 C C . SER A 1 127 ? 2.538 12.372 2.503 1.00 85.75 127 SER A C 1
ATOM 1012 O O . SER A 1 127 ? 3.739 12.543 2.719 1.00 85.75 127 SER A O 1
ATOM 1014 N N . ASP A 1 128 ? 2.052 11.523 1.620 1.00 85.75 128 ASP A N 1
ATOM 1015 C CA . ASP A 1 128 ? 2.850 10.583 0.866 1.00 85.75 128 ASP A CA 1
ATOM 1016 C C . ASP A 1 128 ? 2.247 10.378 -0.528 1.00 85.75 128 ASP A C 1
ATOM 1018 O O . ASP A 1 128 ? 1.066 10.661 -0.732 1.00 85.75 128 ASP A O 1
ATOM 1022 N N . SER A 1 129 ? 3.054 9.909 -1.475 1.00 87.62 129 SER A N 1
ATOM 1023 C CA . SER A 1 129 ? 2.633 9.629 -2.844 1.00 87.62 129 SER A CA 1
ATOM 1024 C C . SER A 1 129 ? 3.242 8.318 -3.326 1.00 87.62 129 SER A C 1
ATOM 1026 O O . SER A 1 129 ? 4.435 8.059 -3.148 1.00 87.62 129 SER A O 1
ATOM 1028 N N . VAL A 1 130 ? 2.407 7.478 -3.928 1.00 91.06 130 VAL A N 1
ATOM 1029 C CA . VAL A 1 130 ? 2.762 6.138 -4.402 1.00 91.06 130 VAL A CA 1
ATOM 1030 C C . VAL A 1 130 ? 2.727 6.138 -5.910 1.00 91.06 130 VAL A C 1
ATOM 1032 O O . VAL A 1 130 ? 1.734 6.544 -6.506 1.00 91.06 130 VAL A O 1
ATOM 1035 N N . SER A 1 131 ? 3.803 5.665 -6.526 1.00 92.06 131 SER A N 1
ATOM 1036 C CA . SER A 1 131 ? 3.870 5.515 -7.975 1.00 92.06 131 SER A CA 1
ATOM 1037 C C . SER A 1 131 ? 3.483 4.098 -8.370 1.00 92.06 131 SER A C 1
ATOM 1039 O O . SER A 1 131 ? 3.946 3.116 -7.782 1.00 92.06 131 SER A O 1
ATOM 1041 N N . LEU A 1 132 ? 2.631 4.006 -9.383 1.00 93.19 132 LEU A N 1
ATOM 1042 C CA . LEU A 1 132 ? 2.203 2.764 -9.993 1.00 93.19 132 LEU A CA 1
ATOM 1043 C C . LEU A 1 132 ? 2.445 2.815 -11.493 1.00 93.19 132 LEU A C 1
ATOM 1045 O O . LEU A 1 132 ? 2.390 3.871 -12.124 1.00 93.19 132 LEU A O 1
ATOM 1049 N N . GLN A 1 133 ? 2.658 1.643 -12.064 1.00 93.81 133 GLN A N 1
ATOM 1050 C CA . GLN A 1 133 ? 2.736 1.431 -13.494 1.00 93.81 133 GLN A CA 1
ATOM 1051 C C . GLN A 1 133 ? 1.817 0.278 -13.861 1.00 93.81 133 GLN A C 1
ATOM 1053 O O . GLN A 1 133 ? 1.754 -0.735 -13.161 1.00 93.81 133 GLN A O 1
ATOM 1058 N N . PHE A 1 134 ? 1.077 0.443 -14.947 1.00 91.31 134 PHE A N 1
ATOM 1059 C CA . PHE A 1 134 ? 0.266 -0.635 -15.479 1.00 91.31 134 PHE A CA 1
ATOM 1060 C C . PHE A 1 134 ? 1.182 -1.673 -16.139 1.00 91.31 134 PHE A C 1
ATOM 1062 O O . PHE A 1 134 ? 2.094 -1.324 -16.880 1.00 91.31 134 PHE A O 1
ATOM 1069 N N . GLN A 1 135 ? 0.992 -2.950 -15.830 1.00 92.00 135 GLN A N 1
ATOM 1070 C CA . GLN A 1 135 ? 1.823 -4.041 -16.323 1.00 92.00 135 GLN A CA 1
ATOM 1071 C C . GLN A 1 135 ? 0.970 -5.297 -16.468 1.00 92.00 135 GLN A C 1
ATOM 1073 O O . GLN A 1 135 ? 0.282 -5.701 -15.536 1.00 92.00 135 GLN A O 1
ATOM 1078 N N . ASN A 1 136 ? 1.027 -5.944 -17.635 1.00 86.94 136 ASN A N 1
ATOM 1079 C CA . ASN A 1 136 ? 0.314 -7.202 -17.902 1.00 86.94 136 ASN A CA 1
ATOM 1080 C C . ASN A 1 136 ? -1.208 -7.152 -17.636 1.00 86.94 136 ASN A C 1
ATOM 1082 O O . ASN A 1 136 ? -1.811 -8.178 -17.335 1.00 86.94 136 ASN A O 1
ATOM 1086 N N . GLY A 1 137 ? -1.839 -5.981 -17.778 1.00 87.81 137 GLY A N 1
ATOM 1087 C CA . GLY A 1 137 ? -3.276 -5.810 -17.534 1.00 87.81 137 GLY A CA 1
ATOM 1088 C C . GLY A 1 137 ? -3.648 -5.450 -16.093 1.00 87.81 137 GLY A C 1
ATOM 1089 O O . GLY A 1 137 ? -4.834 -5.350 -15.800 1.00 87.81 137 GLY A O 1
ATOM 1090 N N . GLU A 1 138 ? -2.667 -5.231 -15.215 1.00 92.50 138 GLU A N 1
ATOM 1091 C CA . GLU A 1 138 ? -2.877 -4.907 -13.803 1.00 92.50 138 GLU A CA 1
ATOM 1092 C C . GLU A 1 138 ? -2.037 -3.693 -13.389 1.00 92.50 138 GLU A C 1
ATOM 1094 O O . GLU A 1 138 ? -0.934 -3.475 -13.888 1.00 92.50 138 GLU A O 1
ATOM 1099 N N . TRP A 1 139 ? -2.524 -2.904 -12.435 1.00 94.06 139 TRP A N 1
ATOM 1100 C CA . TRP A 1 139 ? -1.721 -1.857 -11.807 1.00 94.06 139 TRP A CA 1
ATOM 1101 C C . TRP A 1 139 ? -0.724 -2.473 -10.822 1.00 94.06 139 TRP A C 1
ATOM 1103 O O . TRP A 1 139 ? -1.092 -3.294 -9.981 1.00 94.06 139 TRP A O 1
ATOM 1113 N N . LYS A 1 140 ? 0.540 -2.056 -10.900 1.00 94.50 140 LYS A N 1
ATOM 1114 C CA . LYS A 1 140 ? 1.600 -2.513 -10.000 1.00 94.50 140 LYS A CA 1
ATOM 1115 C C . LYS A 1 140 ? 2.341 -1.342 -9.377 1.00 94.50 140 LYS A C 1
ATOM 1117 O O . LYS A 1 140 ? 2.605 -0.342 -10.035 1.00 94.50 140 LYS A O 1
ATOM 1122 N N . ILE A 1 141 ? 2.701 -1.481 -8.110 1.00 93.00 141 ILE A N 1
ATOM 1123 C CA . ILE A 1 141 ? 3.424 -0.474 -7.339 1.00 93.00 141 ILE A CA 1
ATOM 1124 C C . ILE A 1 141 ? 4.897 -0.518 -7.733 1.00 93.00 141 ILE A C 1
ATOM 1126 O O . ILE A 1 141 ? 5.555 -1.552 -7.587 1.00 93.00 141 ILE A O 1
ATOM 1130 N N . THR A 1 142 ? 5.406 0.613 -8.211 1.00 90.44 142 THR A N 1
ATOM 1131 C CA . THR A 1 142 ? 6.815 0.792 -8.579 1.00 90.44 142 THR A CA 1
ATOM 1132 C C . THR A 1 142 ? 7.606 1.472 -7.473 1.00 90.44 142 THR A C 1
ATOM 1134 O O . THR A 1 142 ? 8.786 1.183 -7.305 1.00 90.44 142 THR A O 1
ATOM 1137 N N . ASN A 1 143 ? 6.970 2.365 -6.711 1.00 84.75 143 ASN A N 1
ATOM 1138 C CA . ASN A 1 143 ? 7.633 3.084 -5.634 1.00 84.75 143 ASN A CA 1
ATOM 1139 C C . ASN A 1 143 ? 6.645 3.542 -4.557 1.00 84.75 143 ASN A C 1
ATOM 1141 O O . ASN A 1 143 ? 5.520 3.945 -4.857 1.00 84.75 143 ASN A O 1
ATOM 1145 N N . PHE A 1 144 ? 7.108 3.551 -3.312 1.00 79.88 144 PHE A N 1
ATOM 1146 C CA . PHE A 1 144 ? 6.400 4.046 -2.134 1.00 79.88 144 PHE A CA 1
ATOM 1147 C C . PHE A 1 144 ? 7.407 4.846 -1.292 1.00 79.88 144 PHE A C 1
ATOM 1149 O O . PHE A 1 144 ? 8.610 4.591 -1.353 1.00 79.88 144 PHE A O 1
ATOM 1156 N N . SER A 1 145 ? 6.974 5.820 -0.491 1.00 68.94 145 SER A N 1
ATOM 1157 C CA . SER A 1 145 ? 7.928 6.513 0.384 1.00 68.94 145 SER A CA 1
ATOM 1158 C C . SER A 1 145 ? 8.491 5.602 1.472 1.00 68.94 145 SER A C 1
ATOM 1160 O O . SER A 1 145 ? 7.907 4.590 1.872 1.00 68.94 145 SER A O 1
ATOM 1162 N N . TYR A 1 146 ? 9.645 6.025 1.988 1.00 58.12 146 TYR A N 1
ATOM 1163 C CA . TYR A 1 146 ? 10.566 5.311 2.876 1.00 58.12 146 TYR A CA 1
ATOM 1164 C C . TYR A 1 146 ? 9.943 4.702 4.144 1.00 58.12 146 TYR A C 1
ATOM 1166 O O . TYR A 1 146 ? 10.599 3.949 4.859 1.00 58.12 146 TYR A O 1
ATOM 1174 N N . GLN A 1 147 ? 8.702 5.054 4.485 1.00 66.50 147 GLN A N 1
ATOM 1175 C CA . GLN A 1 147 ? 8.010 4.510 5.651 1.00 66.50 147 GLN A CA 1
ATOM 1176 C C . GLN A 1 147 ? 7.430 3.111 5.424 1.00 66.50 147 GLN A C 1
ATOM 1178 O O . GLN A 1 147 ? 7.231 2.395 6.408 1.00 66.50 147 GLN A O 1
ATOM 1183 N N . LEU A 1 148 ? 7.122 2.769 4.171 1.00 69.56 148 LEU A N 1
ATOM 1184 C CA . LEU A 1 148 ? 6.531 1.495 3.750 1.00 69.56 148 LEU A CA 1
ATOM 1185 C C . LEU A 1 148 ? 7.331 0.833 2.616 1.00 69.56 148 LEU A C 1
ATOM 1187 O O . LEU A 1 148 ? 6.955 -0.235 2.155 1.00 69.56 148 LEU A O 1
ATOM 1191 N N . TRP A 1 149 ? 8.436 1.434 2.178 1.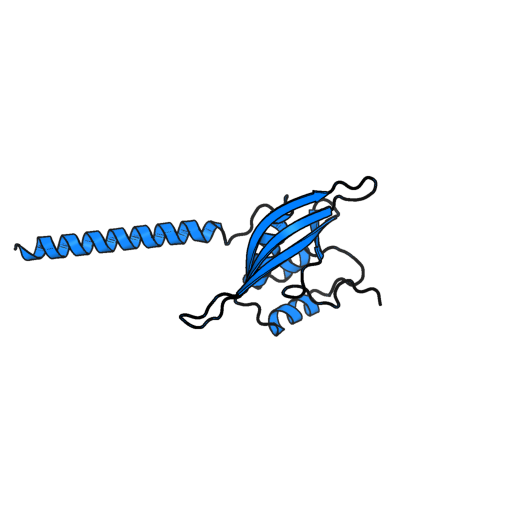00 79.50 149 TRP A N 1
ATOM 1192 C CA . TRP A 1 149 ? 9.305 0.890 1.139 1.00 79.50 149 TRP A CA 1
ATOM 1193 C C . TRP A 1 149 ? 10.714 0.697 1.664 1.00 79.50 149 TRP A C 1
ATOM 1195 O O . TRP A 1 149 ? 11.253 1.567 2.356 1.00 79.50 149 TRP A O 1
ATOM 1205 N N . PHE A 1 150 ? 11.332 -0.423 1.307 1.00 78.38 150 PHE A N 1
ATOM 1206 C CA . PHE A 1 150 ? 12.747 -0.598 1.576 1.00 78.38 150 PHE A CA 1
ATOM 1207 C C . PHE A 1 150 ? 13.568 0.099 0.495 1.00 78.38 150 PHE A C 1
ATOM 1209 O O . PHE A 1 150 ? 13.287 -0.048 -0.691 1.00 78.38 150 PHE A O 1
ATOM 1216 N N . TRP A 1 151 ? 14.584 0.859 0.905 1.00 70.12 151 TRP A N 1
ATOM 1217 C CA . TRP A 1 151 ? 15.362 1.683 -0.020 1.00 70.12 151 TRP A CA 1
ATOM 1218 C C . TRP A 1 151 ? 16.120 0.850 -1.066 1.00 70.12 151 TRP A C 1
ATOM 1220 O O . TRP A 1 151 ? 16.409 1.382 -2.130 1.00 70.12 151 TRP A O 1
ATOM 1230 N N . ASP A 1 152 ? 16.452 -0.417 -0.774 1.00 78.12 152 ASP A N 1
ATOM 1231 C CA . ASP A 1 152 ? 17.258 -1.273 -1.663 1.00 78.12 152 ASP A CA 1
ATOM 1232 C C . ASP A 1 152 ? 16.407 -1.952 -2.747 1.00 78.12 152 ASP A C 1
ATOM 1234 O O . ASP A 1 152 ? 16.945 -2.585 -3.650 1.00 78.12 152 ASP A O 1
ATOM 1238 N N . TRP A 1 153 ? 15.075 -1.854 -2.678 1.00 84.19 153 TRP A N 1
ATOM 1239 C CA . TRP A 1 153 ? 14.218 -2.438 -3.708 1.00 84.19 153 TRP A CA 1
ATOM 1240 C C . TRP A 1 153 ? 14.300 -1.620 -4.993 1.00 84.19 153 TRP A C 1
ATOM 1242 O O . TRP A 1 153 ? 14.122 -0.402 -4.966 1.00 84.19 153 TRP A O 1
ATOM 1252 N N . TYR A 1 154 ? 14.498 -2.314 -6.113 1.00 82.69 154 TYR A N 1
ATOM 1253 C CA . TYR A 1 154 ? 14.626 -1.743 -7.458 1.00 82.69 154 TYR A CA 1
ATOM 1254 C C . TYR A 1 154 ? 15.814 -0.785 -7.633 1.00 82.69 154 TYR A C 1
ATOM 1256 O O . TYR A 1 154 ? 15.800 0.047 -8.538 1.00 82.69 154 TYR A O 1
ATOM 1264 N N . GLN A 1 155 ? 16.842 -0.889 -6.783 1.00 74.31 155 GLN A N 1
ATOM 1265 C CA . GLN A 1 155 ? 18.125 -0.240 -7.049 1.00 74.31 155 GLN A CA 1
ATOM 1266 C C . GLN A 1 155 ? 18.849 -0.991 -8.172 1.00 74.31 155 GLN A C 1
ATOM 1268 O O . GLN A 1 155 ? 18.877 -2.222 -8.181 1.00 74.31 155 GLN A O 1
ATOM 1273 N N . GLU A 1 156 ? 19.434 -0.247 -9.107 1.00 58.59 156 GLU A N 1
ATOM 1274 C CA . GLU A 1 156 ? 20.421 -0.794 -10.041 1.00 58.59 156 GLU A CA 1
ATOM 1275 C C . GLU A 1 156 ? 21.717 -1.066 -9.247 1.00 58.59 156 GLU A C 1
ATOM 1277 O O . GLU A 1 156 ? 22.192 -0.168 -8.545 1.00 58.59 156 GLU A O 1
ATOM 1282 N N . GLU A 1 157 ? 22.246 -2.299 -9.295 1.00 53.72 157 GLU A N 1
ATOM 1283 C CA . GLU A 1 157 ? 23.548 -2.656 -8.685 1.00 53.72 157 GLU A CA 1
ATOM 1284 C C . GLU A 1 157 ? 24.732 -1.899 -9.314 1.00 53.72 157 GLU A C 1
ATOM 1286 O O . GLU A 1 157 ? 24.772 -1.748 -10.559 1.00 53.72 157 GLU A O 1
#

Sequence (157 aa):
MKQDKFLIVIIITVIILMIVAVGVFSVRQNSQDYVNEDTPEGIVHNFVFAIQQDDFERAYSYLYEAEGKPTLSEFRQYYKSNNLVNIGAQIQGSEIFDQPKGDPIAAVDLIVVRSSNEPFSGSSRYSDSVSLQFQNGEWKITNFSYQLWFWDWYQEE

Radius of gyration: 21.35 Å; chains: 1; bounding box: 68×27×67 Å

Foldseek 3Di:
DVVVVVVVVVVVVVVVVVVVVVVVVVVVCVLQDQDDQLDPVSLVSVLVSCLLVLVLVSNLVQADDDPQADDSVVSSVVSVVLVCNFKDKAWPDKDWADDPDFFIKMKIKIWIWGDDPDPPDDIDIDIWIWIWTDDPSGIHTHDTDPVNDDPSRPDDD

pLDDT: mean 83.13, std 11.53, range [43.25, 97.06]

Secondary structure (DSSP, 8-state):
--HHHHHHHHHHHHHHHHHHHHHHHHHHHTTSS---TTSHHHHHHHHHHHHHTT-HHHHHHTB---TTPPPHHHHHHHHHHHT-TTEEEEEEEEEEE--SSS--EEEEEEEEEE--SSTTPPPEEEEEEEEEEEETTEEEEEE--TTTS-TTTT---